Protein AF-A0A6B3HXH5-F1 (afdb_monomer)

Structure (mmCIF, N/CA/C/O backbone):
data_AF-A0A6B3HXH5-F1
#
_entry.id   AF-A0A6B3HXH5-F1
#
loop_
_atom_site.group_PDB
_atom_site.id
_atom_site.type_symbol
_atom_site.label_atom_id
_atom_site.label_alt_id
_atom_site.label_comp_id
_atom_site.label_asym_id
_atom_site.label_entity_id
_atom_site.label_seq_id
_atom_site.pdbx_PDB_ins_code
_atom_site.Cartn_x
_atom_site.Cartn_y
_atom_site.Cartn_z
_atom_site.occupancy
_atom_site.B_iso_or_equiv
_atom_site.auth_seq_id
_atom_site.auth_comp_id
_atom_site.auth_asym_id
_atom_site.auth_atom_id
_atom_site.pdbx_PDB_model_num
ATOM 1 N N . TYR A 1 1 ? -4.837 2.380 -14.387 1.00 98.56 1 TYR A N 1
ATOM 2 C CA . TYR A 1 1 ? -5.368 3.714 -14.073 1.00 98.56 1 TYR A CA 1
ATOM 3 C C . TYR A 1 1 ? -4.217 4.563 -13.588 1.00 98.56 1 TYR A C 1
ATOM 5 O O . TYR A 1 1 ? -3.707 4.296 -12.511 1.00 98.56 1 TYR A O 1
ATOM 13 N N . HIS A 1 2 ? -3.772 5.513 -14.406 1.00 98.75 2 HIS A N 1
ATOM 14 C CA . HIS A 1 2 ? -2.792 6.504 -13.969 1.00 98.75 2 HIS A CA 1
ATOM 15 C C . HIS A 1 2 ? -3.475 7.546 -13.086 1.00 98.75 2 HIS A C 1
ATOM 17 O O . HIS A 1 2 ? -4.603 7.948 -13.390 1.00 98.75 2 HIS A O 1
ATOM 23 N N . ILE A 1 3 ? -2.817 7.943 -11.999 1.00 98.81 3 ILE A N 1
ATOM 24 C CA . ILE A 1 3 ? -3.289 8.997 -11.100 1.00 98.81 3 ILE A CA 1
ATOM 25 C C . ILE A 1 3 ? -2.160 9.986 -10.820 1.00 98.81 3 ILE A C 1
ATOM 27 O O . ILE A 1 3 ? -1.028 9.589 -10.570 1.00 98.81 3 ILE A O 1
ATOM 31 N N . ASP A 1 4 ? -2.473 11.275 -10.810 1.00 98.19 4 ASP A N 1
ATOM 32 C CA . ASP A 1 4 ? -1.539 12.361 -10.489 1.00 98.19 4 ASP A CA 1
ATOM 33 C C . ASP A 1 4 ? -1.727 12.907 -9.064 1.00 98.19 4 ASP A C 1
ATOM 35 O O . ASP A 1 4 ? -1.012 13.810 -8.628 1.00 98.19 4 ASP A O 1
ATOM 39 N N . ARG A 1 5 ? -2.690 12.343 -8.332 1.00 98.56 5 ARG A N 1
ATOM 40 C CA . ARG A 1 5 ? -3.037 12.674 -6.952 1.00 98.56 5 ARG A CA 1
ATOM 41 C C . ARG A 1 5 ? -3.473 11.425 -6.200 1.00 98.56 5 ARG A C 1
ATOM 43 O O . ARG A 1 5 ? -4.099 10.540 -6.778 1.00 98.56 5 ARG A O 1
ATOM 50 N N . THR A 1 6 ? -3.188 11.402 -4.904 1.00 98.88 6 THR A N 1
ATOM 51 C CA . THR A 1 6 ? -3.586 10.329 -3.990 1.00 98.88 6 THR A CA 1
ATOM 52 C C . THR A 1 6 ? -5.097 10.098 -4.003 1.00 98.88 6 THR A C 1
ATOM 54 O O . THR A 1 6 ? -5.882 11.052 -4.009 1.00 98.88 6 THR A O 1
ATOM 57 N N . ILE A 1 7 ? -5.506 8.827 -3.971 1.00 98.88 7 ILE A N 1
ATOM 58 C CA . ILE A 1 7 ? -6.882 8.433 -3.661 1.00 98.88 7 ILE A CA 1
ATOM 59 C C . ILE A 1 7 ? -7.036 8.390 -2.138 1.00 98.88 7 ILE A C 1
ATOM 61 O O . ILE A 1 7 ? -6.449 7.533 -1.479 1.00 98.88 7 ILE A O 1
ATOM 65 N N . ASP A 1 8 ? -7.836 9.298 -1.584 1.00 98.88 8 ASP A N 1
ATOM 66 C CA . ASP A 1 8 ? -8.114 9.350 -0.148 1.00 98.88 8 ASP A CA 1
ATOM 67 C C . ASP A 1 8 ? -9.409 8.595 0.189 1.00 98.88 8 ASP A C 1
ATOM 69 O O . ASP A 1 8 ? -10.501 8.958 -0.260 1.00 98.88 8 ASP A O 1
ATOM 73 N N . VAL A 1 9 ? -9.298 7.557 1.017 1.00 98.88 9 VAL A N 1
ATOM 74 C CA . VAL A 1 9 ? -10.427 6.803 1.572 1.00 98.88 9 VAL A CA 1
ATOM 75 C C . VAL A 1 9 ? -10.627 7.239 3.020 1.00 98.88 9 VAL A C 1
ATOM 77 O O . VAL A 1 9 ? -9.999 6.728 3.941 1.00 98.88 9 VAL A O 1
ATOM 80 N N . ASN A 1 10 ? -11.496 8.228 3.219 1.00 98.69 10 ASN A N 1
ATOM 81 C CA . ASN A 1 10 ? -11.663 8.922 4.502 1.00 98.69 10 ASN A CA 1
ATOM 82 C C . ASN A 1 10 ? -13.041 8.732 5.154 1.00 98.69 10 ASN A C 1
ATOM 84 O O . ASN A 1 10 ? -13.376 9.422 6.115 1.00 98.69 10 ASN A O 1
ATOM 88 N N . ARG A 1 11 ? -13.862 7.823 4.621 1.00 98.81 11 ARG A N 1
ATOM 89 C CA . ARG A 1 11 ? -15.193 7.520 5.149 1.00 98.81 11 ARG A CA 1
ATOM 90 C C . ARG A 1 11 ? -15.228 6.084 5.653 1.00 98.81 11 ARG A C 1
ATOM 92 O O . ARG A 1 11 ? -14.958 5.167 4.872 1.00 98.81 11 ARG A O 1
ATOM 99 N N . ALA A 1 12 ? -15.629 5.908 6.911 1.00 98.81 12 ALA A N 1
ATOM 100 C CA . ALA A 1 12 ? -15.832 4.596 7.516 1.00 98.81 12 ALA A CA 1
ATOM 101 C C . ALA A 1 12 ? -16.716 3.697 6.633 1.00 98.81 12 ALA A C 1
ATOM 103 O O . ALA A 1 12 ? -17.635 4.173 5.953 1.00 98.81 12 ALA A O 1
ATOM 104 N N . ASN A 1 13 ? -16.441 2.395 6.652 1.00 98.81 13 ASN A N 1
ATOM 105 C CA . ASN A 1 13 ? -17.140 1.364 5.879 1.00 98.81 13 ASN A CA 1
ATOM 106 C C . ASN A 1 13 ? -17.084 1.529 4.349 1.00 98.81 13 ASN A C 1
ATOM 108 O O . ASN A 1 13 ? -17.879 0.918 3.630 1.00 98.81 13 ASN A O 1
ATOM 112 N N . THR A 1 14 ? -16.172 2.348 3.817 1.00 98.94 14 THR A N 1
ATOM 113 C CA . THR A 1 14 ? -15.980 2.429 2.363 1.00 98.94 14 THR A CA 1
ATOM 114 C C . THR A 1 14 ? -15.421 1.117 1.827 1.00 98.94 14 THR A C 1
ATOM 116 O O . THR A 1 14 ? -14.457 0.579 2.363 1.00 98.94 14 THR A O 1
ATOM 119 N N . VAL A 1 15 ? -16.010 0.626 0.736 1.00 98.94 15 VAL A N 1
ATOM 120 C CA . VAL A 1 15 ? -15.503 -0.526 -0.013 1.00 98.94 15 VAL A CA 1
ATOM 121 C C . VAL A 1 15 ? -14.854 -0.026 -1.296 1.00 98.94 15 VAL A C 1
ATOM 123 O O . VAL A 1 15 ? -15.507 0.639 -2.102 1.00 98.94 15 VAL A O 1
ATOM 126 N N . VAL A 1 16 ? -13.582 -0.364 -1.488 1.00 98.88 16 VAL A N 1
ATOM 127 C CA . VAL A 1 16 ? -12.849 -0.174 -2.741 1.00 98.88 16 VAL A CA 1
ATOM 128 C C . VAL A 1 16 ? -12.581 -1.553 -3.328 1.00 98.88 16 VAL A C 1
ATOM 130 O O . VAL A 1 16 ? -11.710 -2.275 -2.854 1.00 98.88 16 VAL A O 1
ATOM 133 N N . LEU A 1 17 ? -13.359 -1.917 -4.347 1.00 98.88 17 LEU A N 1
ATOM 134 C CA . LEU A 1 17 ? -13.301 -3.227 -4.992 1.00 98.88 17 LEU A CA 1
ATOM 135 C C . LEU A 1 17 ? -12.775 -3.099 -6.425 1.00 98.88 17 LEU A C 1
ATOM 137 O O . LEU A 1 17 ? -13.404 -2.457 -7.269 1.00 98.88 17 LEU A O 1
ATOM 141 N N . GLY A 1 18 ? -11.641 -3.735 -6.699 1.00 98.69 18 GLY A N 1
ATOM 142 C CA . GLY A 1 18 ? -11.110 -3.946 -8.038 1.00 98.69 18 GLY A CA 1
ATOM 143 C C . GLY A 1 18 ? -11.706 -5.192 -8.693 1.00 98.69 18 GLY A C 1
ATOM 144 O O . GLY A 1 18 ? -12.005 -6.182 -8.032 1.00 98.69 18 GLY A O 1
ATOM 145 N N . LEU A 1 19 ? -11.883 -5.146 -10.016 1.00 98.56 19 LEU A N 1
ATOM 146 C CA . LEU A 1 19 ? -12.351 -6.277 -10.819 1.00 98.56 19 LEU A CA 1
ATOM 147 C C . LEU A 1 19 ? -11.335 -6.567 -11.925 1.00 98.56 19 LEU A C 1
ATOM 149 O O . LEU A 1 19 ? -10.898 -5.648 -12.613 1.00 98.56 19 LEU A O 1
ATOM 153 N N . GLY A 1 20 ? -10.981 -7.843 -12.106 1.00 98.00 20 GLY A N 1
ATOM 154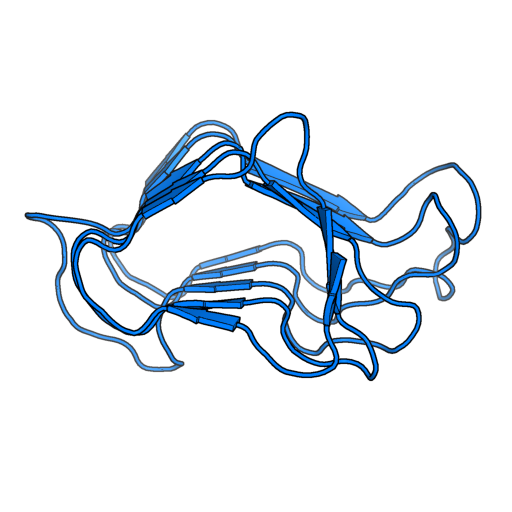 C CA . GLY A 1 20 ? -10.099 -8.284 -13.191 1.00 98.00 20 GLY A CA 1
ATOM 155 C C . GLY A 1 20 ? -8.669 -7.738 -13.106 1.00 98.00 20 GLY A C 1
ATOM 1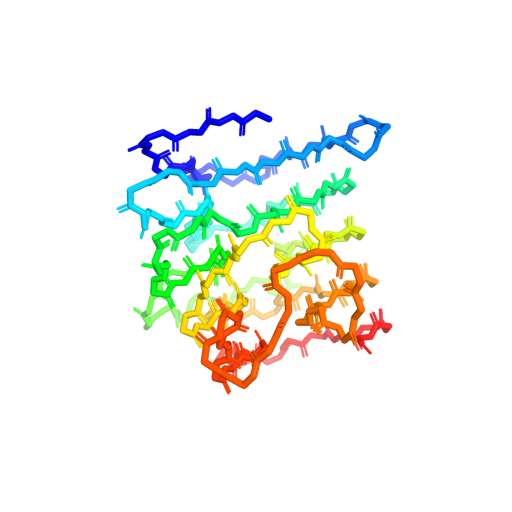56 O O . GLY A 1 20 ? -8.144 -7.299 -14.124 1.00 98.00 20 GLY A O 1
ATOM 157 N N . LEU A 1 21 ? -8.061 -7.748 -11.909 1.00 95.00 21 LEU A N 1
ATOM 158 C CA . LEU A 1 21 ? -6.767 -7.104 -11.623 1.00 95.00 21 LEU A CA 1
ATOM 159 C C . LEU A 1 21 ? -6.760 -5.626 -12.036 1.00 95.00 21 LEU A C 1
ATOM 161 O O . LEU A 1 21 ? -5.930 -5.177 -12.826 1.00 95.00 21 LEU A O 1
ATOM 165 N N . ALA A 1 22 ? -7.710 -4.859 -11.496 1.00 98.69 22 ALA A N 1
ATOM 166 C CA . ALA A 1 22 ? -7.710 -3.412 -11.655 1.00 98.69 22 ALA A CA 1
ATOM 167 C C . ALA A 1 22 ? -6.383 -2.837 -11.128 1.00 98.69 22 ALA A C 1
ATOM 169 O O . ALA A 1 22 ? -6.031 -3.059 -9.972 1.00 98.69 22 ALA A O 1
ATOM 170 N N . THR A 1 23 ? -5.658 -2.099 -11.973 1.00 98.88 23 THR A N 1
ATOM 171 C CA . THR A 1 23 ? -4.300 -1.627 -11.653 1.00 98.88 23 THR A CA 1
ATOM 172 C C . THR A 1 23 ? -4.251 -0.115 -11.512 1.00 98.88 23 THR A C 1
ATOM 174 O O . THR A 1 23 ? -4.623 0.599 -12.445 1.00 98.88 23 THR A O 1
ATOM 177 N N . ILE A 1 24 ? -3.748 0.386 -10.389 1.00 98.94 24 ILE A N 1
ATOM 178 C CA . ILE A 1 24 ? -3.503 1.806 -10.114 1.00 98.94 24 ILE A CA 1
ATOM 179 C C . ILE A 1 24 ? -2.004 2.081 -10.269 1.00 98.94 24 ILE A C 1
ATOM 181 O O . ILE A 1 24 ? -1.190 1.345 -9.722 1.00 98.94 24 ILE A O 1
ATOM 185 N N . ILE A 1 25 ? -1.647 3.134 -11.004 1.00 98.94 25 ILE A N 1
ATOM 186 C CA . ILE A 1 25 ? -0.264 3.559 -11.247 1.00 98.94 25 ILE A CA 1
ATOM 187 C C . ILE A 1 25 ? -0.132 5.012 -10.776 1.00 98.94 25 ILE A C 1
ATOM 189 O O . ILE A 1 25 ? -0.742 5.889 -11.394 1.00 98.94 25 ILE A O 1
ATOM 193 N N . PRO A 1 26 ? 0.594 5.293 -9.680 1.00 98.81 26 PRO A N 1
ATOM 194 C CA . PRO A 1 26 ? 0.827 6.660 -9.245 1.00 98.81 26 PRO A CA 1
ATOM 195 C C . PRO A 1 26 ? 1.891 7.338 -10.113 1.00 98.81 26 PRO A C 1
ATOM 197 O O . PRO A 1 26 ? 3.034 6.882 -10.210 1.00 98.81 26 PRO A O 1
ATOM 200 N N . ASP A 1 27 ? 1.522 8.467 -10.703 1.00 98.75 27 ASP A N 1
ATOM 201 C CA . ASP A 1 27 ? 2.428 9.357 -11.413 1.00 98.75 27 ASP A CA 1
ATOM 202 C C . ASP A 1 27 ? 3.109 10.324 -10.440 1.00 98.75 27 ASP A C 1
ATOM 204 O O . ASP A 1 27 ? 2.654 10.558 -9.321 1.00 98.75 27 ASP A O 1
ATOM 208 N N . ASN A 1 28 ? 4.222 10.922 -10.868 1.00 98.44 28 ASN A N 1
ATOM 209 C CA . ASN A 1 28 ? 4.909 11.994 -10.135 1.00 98.44 28 ASN A CA 1
ATOM 210 C C . ASN A 1 28 ? 5.346 11.634 -8.696 1.00 98.44 28 ASN A C 1
ATOM 212 O O . ASN A 1 28 ? 5.641 12.528 -7.906 1.00 98.44 28 ASN A O 1
ATOM 216 N N . GLY A 1 29 ? 5.418 10.341 -8.356 1.00 98.56 29 GLY A N 1
ATOM 217 C CA . GLY A 1 29 ? 5.835 9.863 -7.035 1.00 98.56 29 GLY A CA 1
ATOM 218 C C . GLY A 1 29 ? 4.794 10.071 -5.929 1.00 98.56 29 GLY A C 1
ATOM 219 O O . GLY A 1 29 ? 5.158 10.096 -4.750 1.00 98.56 29 GLY A O 1
ATOM 220 N N . VAL A 1 30 ? 3.516 10.259 -6.278 1.00 98.81 30 VAL A N 1
ATOM 221 C CA . VAL A 1 30 ? 2.445 10.351 -5.277 1.00 98.81 30 VAL A CA 1
ATOM 222 C C . VAL A 1 30 ? 2.190 8.997 -4.615 1.00 98.81 30 VAL A C 1
ATOM 224 O O . VAL A 1 30 ? 2.440 7.941 -5.187 1.00 98.81 30 VAL A O 1
ATOM 227 N N . THR A 1 31 ? 1.637 9.008 -3.406 1.00 98.94 31 THR A N 1
ATOM 228 C CA . THR A 1 31 ? 1.064 7.786 -2.833 1.00 98.94 31 THR A CA 1
ATOM 229 C C . THR A 1 31 ? -0.171 7.387 -3.627 1.00 98.94 31 THR A C 1
ATOM 231 O O . THR A 1 31 ? -1.006 8.238 -3.923 1.00 98.94 31 THR A O 1
ATOM 234 N N . ALA A 1 32 ? -0.308 6.106 -3.974 1.00 98.88 32 ALA A N 1
ATOM 235 C CA . ALA A 1 32 ? -1.445 5.658 -4.770 1.00 98.88 32 ALA A CA 1
ATOM 236 C C . ALA A 1 32 ? -2.757 5.806 -3.985 1.00 98.88 32 ALA A C 1
ATOM 238 O O . ALA A 1 32 ? -3.746 6.337 -4.494 1.00 98.88 32 ALA A O 1
ATOM 239 N N . MET A 1 33 ? -2.756 5.368 -2.725 1.00 98.94 33 MET A N 1
ATOM 240 C CA . MET A 1 33 ? -3.938 5.410 -1.871 1.00 98.94 33 MET A CA 1
ATOM 241 C C . MET A 1 33 ? -3.578 5.602 -0.399 1.00 98.94 33 MET A C 1
ATOM 243 O O . MET A 1 33 ? -2.616 5.012 0.097 1.00 98.94 33 MET A O 1
ATOM 247 N N . LYS A 1 34 ? -4.384 6.409 0.293 1.00 98.94 34 LYS A N 1
ATOM 248 C CA . LYS A 1 34 ? -4.346 6.571 1.747 1.00 98.94 34 LYS A CA 1
ATOM 249 C C . LYS A 1 34 ? -5.707 6.248 2.343 1.00 98.94 34 LYS A C 1
ATOM 251 O O . LYS A 1 34 ? -6.727 6.736 1.856 1.00 98.94 34 LYS A O 1
ATOM 256 N N . VAL A 1 35 ? -5.718 5.461 3.411 1.00 98.94 35 VAL A N 1
ATOM 257 C CA . VAL A 1 35 ? -6.900 5.233 4.248 1.00 98.94 35 VAL A CA 1
ATOM 258 C C . VAL A 1 35 ? -6.755 6.072 5.513 1.00 98.94 35 VAL A C 1
ATOM 260 O O . VAL A 1 35 ? -5.689 6.086 6.125 1.00 98.94 35 VAL A O 1
ATOM 263 N N . ALA A 1 36 ? -7.801 6.811 5.883 1.00 98.88 36 ALA A N 1
ATOM 264 C CA . ALA A 1 36 ? -7.831 7.541 7.151 1.00 98.88 36 ALA A CA 1
ATOM 265 C C . ALA A 1 36 ? -7.974 6.580 8.347 1.00 98.88 36 ALA A C 1
ATOM 267 O O . ALA A 1 36 ? -8.300 5.414 8.162 1.00 98.88 36 ALA A O 1
ATOM 268 N N . ASP A 1 37 ? -7.786 7.090 9.565 1.00 98.75 37 ASP A N 1
ATOM 269 C CA . ASP A 1 37 ? -7.992 6.332 10.810 1.00 98.75 37 ASP A CA 1
ATOM 270 C C . ASP A 1 37 ? -9.499 6.161 11.093 1.00 98.75 37 ASP A C 1
ATOM 272 O O . ASP A 1 37 ? -10.103 6.907 11.865 1.00 98.75 37 ASP A O 1
ATOM 276 N N . VAL A 1 38 ? -10.161 5.289 10.325 1.00 98.88 38 VAL A N 1
ATOM 277 C CA . VAL A 1 38 ? -11.617 5.081 10.344 1.00 98.88 38 VAL A CA 1
ATOM 278 C C . VAL A 1 38 ? -11.972 3.600 10.251 1.00 98.88 38 VAL A C 1
ATOM 280 O O . VAL A 1 38 ? -11.324 2.829 9.546 1.00 98.88 38 VAL A O 1
ATOM 283 N N . ASP A 1 39 ? -13.083 3.230 10.883 1.00 98.81 39 ASP A N 1
ATOM 284 C CA . ASP A 1 39 ? -13.546 1.844 10.929 1.00 98.81 39 ASP A CA 1
ATOM 285 C C . ASP A 1 39 ? -13.895 1.256 9.553 1.00 98.81 39 ASP A C 1
ATOM 287 O O . ASP A 1 39 ? -14.519 1.896 8.693 1.00 98.81 39 ASP A O 1
ATOM 291 N N . GLY A 1 40 ? -13.634 -0.040 9.408 1.00 98.88 40 GLY A N 1
ATOM 292 C CA . GLY A 1 40 ? -14.357 -0.927 8.503 1.00 98.88 40 GLY A CA 1
ATOM 293 C C . GLY A 1 40 ? -14.119 -0.710 7.015 1.00 98.88 40 GLY A C 1
ATOM 294 O O . GLY A 1 40 ? -14.916 -1.215 6.209 1.00 98.88 40 GLY A O 1
ATOM 295 N N . VAL A 1 41 ? -13.086 0.041 6.622 1.00 98.94 41 VAL A N 1
ATOM 296 C CA . VAL A 1 41 ? -12.712 0.183 5.208 1.00 98.94 41 VAL A CA 1
ATOM 297 C C . VAL A 1 41 ? -12.303 -1.180 4.655 1.00 98.94 41 VAL A C 1
ATOM 299 O O . VAL A 1 41 ? -11.659 -1.970 5.331 1.00 98.94 41 VAL A O 1
ATOM 302 N N . LYS A 1 42 ? -12.706 -1.479 3.421 1.00 98.94 42 LYS A N 1
ATOM 303 C CA . LYS A 1 42 ? -12.402 -2.749 2.752 1.00 98.94 42 LYS A CA 1
ATOM 304 C C . LYS A 1 42 ? -11.707 -2.451 1.439 1.00 98.94 42 LYS A C 1
ATOM 306 O O . LYS A 1 42 ? -12.340 -1.940 0.512 1.00 98.94 42 LYS A O 1
ATOM 311 N N . LEU A 1 43 ? -10.414 -2.740 1.377 1.00 98.94 43 LEU A N 1
ATOM 312 C CA . LEU A 1 43 ? -9.616 -2.673 0.159 1.00 98.94 43 LEU A CA 1
ATOM 313 C C . LEU A 1 43 ? -9.526 -4.081 -0.426 1.00 98.94 43 LEU A C 1
ATOM 315 O O . LEU A 1 43 ? -9.024 -4.975 0.250 1.00 98.94 43 LEU A O 1
ATOM 319 N N . ALA A 1 44 ? -10.026 -4.281 -1.647 1.00 98.88 44 ALA A N 1
ATOM 320 C CA . ALA A 1 44 ? -10.144 -5.616 -2.223 1.00 98.88 44 ALA A CA 1
ATOM 321 C C . ALA A 1 44 ? -9.790 -5.693 -3.717 1.00 98.88 44 ALA A C 1
ATOM 323 O O . ALA A 1 44 ? -10.347 -4.946 -4.523 1.00 98.88 44 ALA A O 1
ATOM 324 N N . GLY A 1 45 ? -8.944 -6.652 -4.106 1.00 98.75 45 GLY A N 1
ATOM 325 C CA . GLY A 1 45 ? -8.852 -7.150 -5.487 1.00 98.75 45 GLY A CA 1
ATOM 326 C C . GLY A 1 45 ? -8.206 -6.207 -6.509 1.00 98.75 45 GLY A C 1
ATOM 327 O O . GLY A 1 45 ? -8.629 -6.169 -7.671 1.00 98.75 45 GLY A O 1
ATOM 328 N N . PHE A 1 46 ? -7.204 -5.425 -6.105 1.00 98.88 46 PHE A N 1
ATOM 329 C CA . PHE A 1 46 ? -6.507 -4.500 -7.001 1.00 98.88 46 PHE A CA 1
ATOM 330 C C . PHE A 1 46 ? -4.985 -4.566 -6.867 1.00 98.88 46 PHE A C 1
ATOM 332 O O . PHE A 1 46 ? -4.430 -4.967 -5.848 1.00 98.88 46 PHE A O 1
ATOM 339 N N . LEU A 1 47 ? -4.308 -4.132 -7.925 1.00 98.94 47 LEU A N 1
ATOM 340 C CA . LEU A 1 47 ? -2.861 -3.987 -7.987 1.00 98.94 47 LEU A CA 1
ATOM 341 C C . LEU A 1 47 ? -2.492 -2.504 -7.889 1.00 98.94 47 LEU A C 1
ATOM 343 O O . LEU A 1 47 ? -3.053 -1.674 -8.603 1.00 98.94 47 LEU A O 1
ATOM 347 N N . ILE A 1 48 ? -1.505 -2.174 -7.063 1.00 98.94 48 ILE A N 1
ATOM 348 C CA . ILE A 1 48 ? -0.763 -0.917 -7.173 1.00 98.94 48 ILE A CA 1
ATOM 349 C C . ILE A 1 48 ? 0.563 -1.215 -7.870 1.00 98.94 48 ILE A C 1
ATOM 351 O O . ILE A 1 48 ? 1.388 -1.974 -7.368 1.00 98.94 48 ILE A O 1
ATOM 355 N N . ASP A 1 49 ? 0.770 -0.627 -9.038 1.00 98.94 49 ASP A N 1
ATOM 356 C CA . ASP A 1 49 ? 1.977 -0.804 -9.840 1.00 98.94 49 ASP A CA 1
ATOM 357 C C . ASP A 1 49 ? 2.782 0.495 -9.825 1.00 98.94 49 ASP A C 1
ATOM 359 O O . ASP A 1 49 ? 2.285 1.548 -10.219 1.00 98.94 49 ASP A O 1
ATOM 363 N N . ALA A 1 50 ? 4.000 0.447 -9.290 1.00 98.88 50 ALA A N 1
ATOM 364 C CA . ALA A 1 50 ? 4.792 1.640 -9.028 1.00 98.88 50 ALA A CA 1
ATOM 365 C C . ALA A 1 50 ? 5.180 2.365 -10.324 1.00 98.88 50 ALA A C 1
ATOM 367 O O . ALA A 1 50 ? 5.741 1.762 -11.240 1.00 98.88 50 ALA A O 1
ATOM 368 N N . GLY A 1 51 ? 4.967 3.682 -10.360 1.00 98.75 51 GLY A N 1
ATOM 369 C CA . GLY A 1 51 ? 5.473 4.531 -11.433 1.00 98.75 51 GLY A CA 1
ATOM 370 C C . GLY A 1 51 ? 7.007 4.662 -11.427 1.00 98.75 51 GLY A C 1
ATOM 371 O O . GLY A 1 51 ? 7.674 4.324 -10.441 1.00 98.75 51 GLY A O 1
ATOM 372 N N . PRO A 1 52 ? 7.598 5.198 -12.513 1.00 98.25 52 PRO A N 1
ATOM 373 C CA . PRO A 1 52 ? 9.051 5.344 -12.649 1.00 98.25 52 PRO A CA 1
ATOM 374 C C . PRO A 1 52 ? 9.653 6.391 -11.697 1.00 98.25 52 PRO A C 1
ATOM 376 O O . PRO A 1 52 ? 10.845 6.337 -11.384 1.00 98.25 52 PRO A O 1
ATOM 379 N N . VAL A 1 53 ? 8.843 7.351 -11.236 1.00 98.75 53 VAL A N 1
ATOM 380 C CA . VAL A 1 53 ? 9.223 8.330 -10.210 1.00 98.75 53 VAL A CA 1
ATOM 381 C C . VAL A 1 53 ? 8.977 7.718 -8.835 1.00 98.75 53 VAL A C 1
ATOM 383 O O . VAL A 1 53 ? 7.892 7.210 -8.566 1.00 98.75 53 VAL A O 1
ATOM 386 N N . ASN A 1 54 ? 9.981 7.782 -7.958 1.00 98.88 54 ASN A N 1
ATOM 387 C CA . ASN A 1 54 ? 9.912 7.154 -6.642 1.00 98.88 54 ASN A CA 1
ATOM 388 C C . ASN A 1 54 ? 8.763 7.710 -5.796 1.0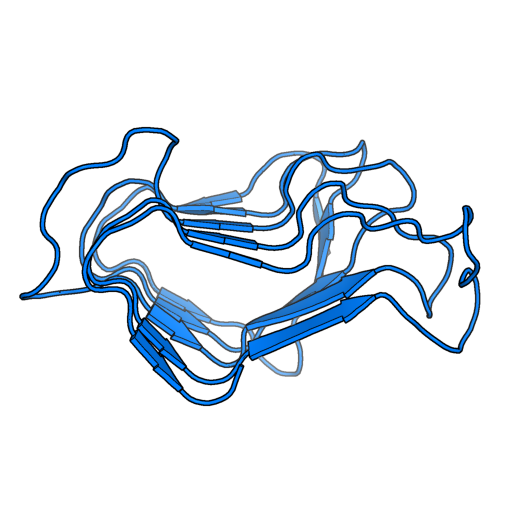0 98.88 54 ASN A C 1
ATOM 390 O O . ASN A 1 54 ? 8.757 8.898 -5.473 1.00 98.88 54 ASN A O 1
ATOM 394 N N . SER A 1 55 ? 7.863 6.827 -5.366 1.00 98.94 55 SER A N 1
ATOM 395 C CA . SER A 1 55 ? 6.858 7.142 -4.347 1.00 98.94 55 SER A CA 1
ATOM 396 C C . SER A 1 55 ? 7.419 6.879 -2.952 1.00 98.94 55 SER A C 1
ATOM 398 O O . SER A 1 55 ? 8.005 5.827 -2.708 1.00 98.94 55 SER A O 1
ATOM 400 N N . THR A 1 56 ? 7.240 7.793 -1.997 1.00 98.75 56 THR A N 1
ATOM 401 C CA . THR A 1 56 ? 7.677 7.531 -0.609 1.00 98.75 56 THR A CA 1
ATOM 402 C C . THR A 1 56 ? 6.929 6.333 -0.011 1.00 98.75 56 THR A C 1
ATOM 404 O O . THR A 1 56 ? 7.523 5.482 0.653 1.00 98.75 56 THR A O 1
ATOM 407 N N . THR A 1 57 ? 5.628 6.241 -0.284 1.00 98.88 57 THR A N 1
ATOM 408 C CA . THR A 1 57 ? 4.755 5.128 0.106 1.00 98.88 57 THR A CA 1
ATOM 409 C C . THR A 1 57 ? 3.741 4.877 -1.002 1.00 98.88 57 THR A C 1
ATOM 411 O O . THR A 1 57 ? 3.270 5.857 -1.577 1.00 98.88 57 THR A O 1
ATOM 414 N N . LEU A 1 58 ? 3.405 3.622 -1.321 1.00 98.94 58 LEU A N 1
ATOM 415 C CA . LEU A 1 58 ? 2.385 3.302 -2.334 1.00 98.94 58 LEU A CA 1
ATOM 416 C C . LEU A 1 58 ? 0.987 3.153 -1.717 1.00 98.94 58 LEU A C 1
ATOM 418 O O . LEU A 1 58 ? 0.040 3.741 -2.239 1.00 98.94 58 LEU A O 1
ATOM 422 N N . LEU A 1 59 ? 0.871 2.442 -0.593 1.00 98.94 59 LEU A N 1
ATOM 423 C CA . LEU A 1 59 ? -0.356 2.310 0.198 1.00 98.94 59 LEU A CA 1
ATOM 424 C C . LEU A 1 59 ? -0.077 2.625 1.671 1.00 98.94 59 LEU A C 1
ATOM 426 O O . LEU A 1 59 ? 0.838 2.058 2.265 1.00 98.94 59 LEU A O 1
ATOM 430 N N . GLU A 1 60 ? -0.870 3.519 2.255 1.00 98.94 60 GLU A N 1
ATOM 431 C CA . GLU A 1 60 ? -0.831 3.855 3.682 1.00 98.94 60 GLU A CA 1
ATOM 432 C C . GLU A 1 60 ? -2.216 3.609 4.297 1.00 98.94 60 GLU A C 1
ATOM 434 O O . GLU A 1 60 ? -3.211 4.174 3.837 1.00 98.94 60 GLU A O 1
ATOM 439 N N . VAL A 1 61 ? -2.283 2.750 5.316 1.00 98.94 61 VAL A N 1
ATOM 440 C CA . VAL A 1 61 ? -3.506 2.440 6.065 1.00 98.94 61 VAL A CA 1
ATOM 441 C C . VAL A 1 61 ? -3.413 3.082 7.442 1.00 98.94 61 VAL A C 1
ATOM 443 O O . VAL A 1 61 ? -2.635 2.627 8.277 1.00 98.94 61 VAL A O 1
ATOM 446 N N . GLY A 1 62 ? -4.172 4.156 7.650 1.00 98.88 62 GLY A N 1
ATOM 447 C CA . GLY A 1 62 ? -4.043 5.037 8.807 1.00 98.88 62 GLY A CA 1
ATOM 448 C C . GLY A 1 62 ? -2.910 6.054 8.629 1.00 98.88 62 GLY A C 1
ATOM 449 O O . GLY A 1 62 ? -1.859 5.709 8.086 1.00 98.88 62 GLY A O 1
ATOM 450 N N . PRO A 1 63 ? -3.065 7.313 9.071 1.00 98.56 63 PRO A N 1
ATOM 451 C CA . PRO A 1 63 ? -1.969 8.277 9.090 1.00 98.56 63 PRO A CA 1
ATOM 452 C C . PRO A 1 63 ? -0.894 7.884 10.117 1.00 98.56 63 PRO A C 1
ATOM 454 O O . PRO A 1 63 ? -1.166 7.182 11.089 1.00 98.56 63 PRO A O 1
ATOM 457 N N . GLN A 1 64 ? 0.331 8.387 9.953 1.00 98.25 64 GLN A N 1
ATOM 458 C CA . GLN A 1 64 ? 1.369 8.246 10.980 1.00 98.25 64 GLN A CA 1
ATOM 459 C C . GLN A 1 64 ? 0.875 8.746 12.352 1.00 98.25 64 GLN A C 1
ATOM 461 O O . GLN A 1 64 ? 0.427 9.886 12.475 1.00 98.25 64 GLN A O 1
ATOM 466 N N . GLY A 1 65 ? 1.025 7.913 13.386 1.00 97.81 65 GLY A N 1
ATOM 467 C CA . GLY A 1 65 ? 0.554 8.220 14.741 1.00 97.81 65 GLY A CA 1
ATOM 468 C C . GLY A 1 65 ? -0.936 7.944 14.968 1.00 97.81 65 GLY A C 1
ATOM 469 O O . GLY A 1 65 ? -1.476 8.415 15.969 1.00 97.81 65 GLY A O 1
ATOM 470 N N . ALA A 1 66 ? -1.588 7.212 14.055 1.00 98.00 66 ALA A N 1
ATOM 471 C CA . ALA A 1 66 ? -2.854 6.534 14.323 1.00 98.00 66 ALA A CA 1
ATOM 472 C C . ALA A 1 66 ? -2.786 5.762 15.652 1.00 98.00 66 ALA A C 1
ATOM 474 O O . ALA A 1 66 ? -1.729 5.252 16.022 1.00 98.00 66 ALA A O 1
ATOM 475 N N . SER A 1 67 ? -3.887 5.788 16.400 1.00 96.62 67 SER A N 1
ATOM 476 C CA . SER A 1 67 ? -3.984 5.170 17.736 1.00 96.62 67 SER A CA 1
ATOM 477 C C . SER A 1 67 ? -5.427 4.846 18.141 1.00 96.62 67 SER A C 1
ATOM 479 O O . SER A 1 67 ? -5.719 4.660 19.324 1.00 96.62 67 SER A O 1
ATOM 481 N N . ALA A 1 68 ? -6.361 4.884 17.185 1.00 98.25 68 ALA A N 1
ATOM 482 C CA . ALA A 1 68 ? -7.724 4.445 17.421 1.00 98.25 68 ALA A CA 1
ATOM 483 C C . ALA A 1 68 ? -7.795 2.910 17.372 1.00 98.25 68 ALA A C 1
ATOM 485 O O . ALA A 1 68 ? -7.301 2.299 16.432 1.00 98.25 68 ALA A O 1
ATOM 486 N N . ASP A 1 69 ? -8.465 2.323 18.366 1.00 98.44 69 ASP A N 1
ATOM 487 C CA . ASP A 1 69 ? -8.826 0.901 18.391 1.00 98.44 69 ASP A CA 1
ATOM 488 C C . ASP A 1 69 ? -9.973 0.640 17.402 1.00 98.44 69 ASP A C 1
ATOM 490 O O . ASP A 1 69 ? -11.022 1.298 17.455 1.00 98.44 69 ASP A O 1
ATOM 494 N N . HIS A 1 70 ? -9.771 -0.328 16.511 1.00 98.75 70 HIS A N 1
ATOM 495 C CA . HIS A 1 70 ? -10.711 -0.732 15.471 1.00 98.75 70 HIS A CA 1
ATOM 496 C C . HIS A 1 70 ? -11.133 -2.206 15.597 1.00 98.75 70 HIS A C 1
ATOM 498 O O . HIS A 1 70 ? -11.783 -2.735 14.689 1.00 98.75 70 HIS A O 1
ATOM 504 N N . SER A 1 71 ? -10.853 -2.866 16.724 1.00 98.62 71 SER A N 1
ATOM 505 C CA . SER A 1 71 ? -11.066 -4.303 16.966 1.00 98.62 71 SER A CA 1
ATOM 506 C C . SER A 1 71 ? -12.484 -4.814 16.666 1.00 98.62 71 SER A C 1
ATOM 508 O O . SER A 1 71 ? -12.676 -5.972 16.286 1.00 98.62 71 SER A O 1
ATOM 510 N N . VAL A 1 72 ? -13.509 -3.962 16.788 1.00 98.69 72 VAL A N 1
ATOM 511 C CA . VAL A 1 72 ? -14.917 -4.320 16.514 1.00 98.69 72 VAL A CA 1
ATOM 512 C C . VAL A 1 72 ? -15.277 -4.234 15.023 1.00 98.69 72 VAL A C 1
ATOM 514 O O . VAL A 1 72 ? -16.213 -4.900 14.572 1.00 98.69 72 VAL A O 1
ATOM 517 N N . ASN A 1 73 ? -14.571 -3.415 14.242 1.00 98.81 73 ASN A N 1
ATOM 518 C CA . ASN A 1 73 ? -14.825 -3.218 12.814 1.00 98.81 73 ASN A CA 1
ATOM 519 C C . ASN A 1 73 ? -13.531 -2.790 12.095 1.00 98.81 73 ASN A C 1
ATOM 521 O O . ASN A 1 73 ? -13.412 -1.631 11.684 1.00 98.81 73 ASN A O 1
ATOM 525 N N . PRO A 1 74 ? -12.564 -3.708 11.939 1.00 98.88 74 PRO A N 1
ATOM 526 C CA . PRO A 1 74 ? -11.244 -3.369 11.432 1.00 98.88 74 PRO A CA 1
ATOM 527 C C . PRO A 1 74 ? -11.265 -3.016 9.945 1.00 98.88 74 PRO A C 1
ATOM 529 O O . PRO A 1 74 ? -12.122 -3.470 9.176 1.00 98.88 74 PRO A O 1
ATOM 532 N N . THR A 1 75 ? -10.279 -2.226 9.522 1.00 98.94 75 THR A N 1
ATOM 533 C CA . THR A 1 75 ? -9.977 -2.066 8.096 1.00 98.94 75 THR A CA 1
ATOM 534 C C . THR A 1 75 ? -9.334 -3.346 7.555 1.00 98.94 75 THR A C 1
ATOM 536 O O . THR A 1 75 ? -8.468 -3.931 8.204 1.00 98.94 75 THR A O 1
ATOM 539 N N . THR A 1 76 ? -9.732 -3.781 6.356 1.00 98.94 76 THR A N 1
ATOM 540 C CA . THR A 1 76 ? -9.169 -4.965 5.692 1.00 98.94 76 THR A CA 1
ATOM 541 C C . THR A 1 76 ? -8.450 -4.621 4.388 1.00 98.94 76 THR A C 1
ATOM 543 O O . THR A 1 76 ? -8.880 -3.758 3.616 1.00 98.94 76 THR A O 1
ATOM 546 N N . VAL A 1 77 ? -7.348 -5.328 4.139 1.00 98.94 77 VAL A N 1
ATOM 547 C CA . VAL A 1 77 ? -6.540 -5.291 2.916 1.00 98.94 77 VAL A CA 1
ATOM 548 C C . VAL A 1 77 ? -6.512 -6.707 2.348 1.00 98.94 77 VAL A C 1
ATOM 550 O O . VAL A 1 77 ? -5.849 -7.572 2.914 1.00 98.94 77 VAL A O 1
ATOM 553 N N . GLN A 1 78 ? -7.263 -6.953 1.271 1.00 98.94 78 GLN A N 1
ATOM 554 C CA . GLN A 1 78 ? -7.536 -8.305 0.770 1.00 98.94 78 GLN A CA 1
ATOM 555 C C . GLN A 1 78 ? -7.293 -8.437 -0.729 1.00 98.94 78 GLN A C 1
ATOM 557 O O . GLN A 1 78 ? -7.813 -7.648 -1.511 1.00 98.94 78 GLN A O 1
ATOM 562 N N . ASP A 1 79 ? -6.506 -9.416 -1.166 1.00 98.81 79 ASP A N 1
ATOM 563 C CA . ASP A 1 79 ? -6.092 -9.536 -2.573 1.00 98.81 79 ASP A CA 1
ATOM 564 C C . ASP A 1 79 ? -5.567 -8.196 -3.139 1.00 98.81 79 ASP A C 1
ATOM 566 O O . ASP A 1 79 ? -5.845 -7.813 -4.281 1.00 98.81 79 ASP A O 1
ATOM 570 N N . VAL A 1 80 ? -4.870 -7.425 -2.298 1.00 98.88 80 VAL A N 1
ATOM 571 C CA . VAL A 1 80 ? -4.214 -6.179 -2.700 1.00 98.88 80 VAL A CA 1
ATOM 572 C C . VAL A 1 80 ? -2.765 -6.504 -2.989 1.00 98.88 80 VAL A C 1
ATOM 574 O O . VAL A 1 80 ? -2.025 -6.952 -2.115 1.00 98.88 80 VAL A O 1
ATOM 577 N N . PHE A 1 81 ? -2.351 -6.264 -4.222 1.00 98.94 81 PHE A N 1
ATOM 578 C CA . PHE A 1 81 ? -1.010 -6.579 -4.693 1.00 98.94 81 PHE A CA 1
ATOM 579 C C . PHE A 1 81 ? -0.222 -5.295 -4.908 1.00 98.94 81 PHE A C 1
ATOM 581 O O . PHE A 1 81 ? -0.789 -4.262 -5.274 1.00 98.94 81 PHE A O 1
ATOM 588 N N . ILE A 1 82 ? 1.094 -5.356 -4.727 1.00 98.94 82 ILE A N 1
ATOM 589 C CA . ILE A 1 82 ? 1.991 -4.267 -5.104 1.00 98.94 82 ILE A CA 1
ATOM 590 C C . ILE A 1 82 ? 3.105 -4.808 -5.992 1.00 98.94 82 ILE A C 1
ATOM 592 O O . ILE A 1 82 ? 3.769 -5.782 -5.642 1.00 98.94 82 ILE A O 1
ATOM 596 N N . ARG A 1 83 ? 3.336 -4.139 -7.123 1.00 98.94 83 ARG A N 1
ATOM 597 C CA . ARG A 1 83 ? 4.444 -4.422 -8.039 1.00 98.94 83 ARG A CA 1
ATOM 598 C C . ARG A 1 83 ? 5.379 -3.223 -8.142 1.00 98.94 83 ARG A C 1
ATOM 600 O O . ARG A 1 83 ? 4.931 -2.089 -8.294 1.00 98.94 83 ARG A O 1
ATOM 607 N N . ILE A 1 84 ? 6.686 -3.483 -8.096 1.00 98.88 84 ILE A N 1
ATOM 608 C CA . ILE A 1 84 ? 7.730 -2.476 -8.310 1.00 98.88 84 ILE A CA 1
ATOM 609 C C . ILE A 1 84 ? 8.676 -2.939 -9.423 1.00 98.88 84 ILE A C 1
ATOM 611 O O . ILE A 1 84 ? 9.607 -3.715 -9.192 1.00 98.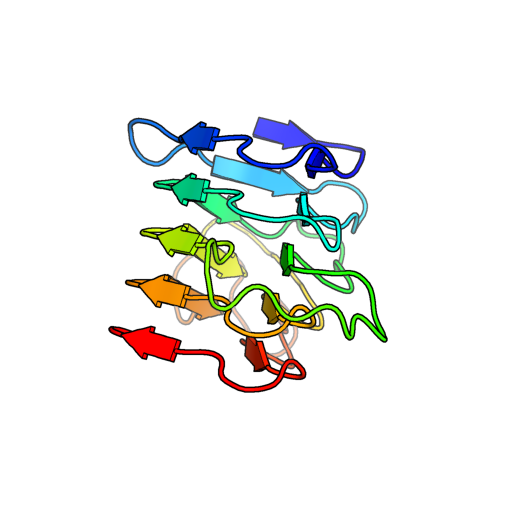88 84 ILE A O 1
ATOM 615 N N . GLY A 1 85 ? 8.437 -2.443 -10.637 1.00 98.56 85 GLY A N 1
ATOM 616 C CA . GLY A 1 85 ? 9.165 -2.819 -11.850 1.00 98.56 85 GLY A CA 1
ATOM 617 C C . GLY A 1 85 ? 8.571 -4.034 -12.579 1.00 98.56 85 GLY A C 1
ATOM 618 O O . GLY A 1 85 ? 7.480 -4.500 -12.261 1.00 98.56 85 GLY A O 1
ATOM 619 N N . GLY A 1 86 ? 9.285 -4.558 -13.577 1.00 98.19 86 GLY A N 1
ATOM 620 C CA . GLY A 1 86 ? 8.898 -5.751 -14.348 1.00 98.19 86 GLY A CA 1
ATOM 621 C C . GLY A 1 86 ? 8.088 -5.450 -15.615 1.00 98.19 86 GLY A C 1
ATOM 622 O O . GLY A 1 86 ? 8.161 -6.211 -16.579 1.00 98.19 86 GLY A O 1
ATOM 623 N N . ALA A 1 87 ? 7.390 -4.312 -15.654 1.00 97.56 87 ALA A N 1
ATOM 624 C CA . ALA A 1 87 ? 6.706 -3.764 -16.833 1.00 97.56 87 ALA A CA 1
ATOM 625 C C . ALA A 1 87 ? 7.293 -2.397 -17.249 1.00 97.56 87 ALA A C 1
ATOM 627 O O . ALA A 1 87 ? 6.575 -1.502 -17.689 1.00 97.56 87 ALA A O 1
ATOM 628 N N . GLY A 1 88 ? 8.601 -2.224 -17.046 1.00 98.00 88 GLY A N 1
ATOM 629 C CA . GLY A 1 88 ? 9.285 -0.931 -17.051 1.00 98.00 88 GLY A CA 1
ATOM 630 C C . GLY A 1 88 ? 9.848 -0.600 -15.663 1.00 98.00 88 GLY A C 1
ATOM 631 O O . GLY A 1 88 ? 9.626 -1.355 -14.714 1.00 98.00 88 GLY A O 1
ATOM 632 N N . PRO A 1 89 ? 10.637 0.482 -15.520 1.00 98.12 89 PRO A N 1
ATOM 633 C CA . PRO A 1 89 ? 11.170 0.881 -14.222 1.00 98.12 89 PRO A CA 1
ATOM 634 C C . PRO A 1 89 ? 10.045 1.387 -13.312 1.00 98.12 89 PRO A C 1
ATOM 636 O O . PRO A 1 89 ? 9.222 2.196 -13.733 1.00 98.12 89 PRO A O 1
ATOM 639 N N . GLY A 1 90 ? 10.058 0.957 -12.053 1.00 98.69 90 GLY A N 1
ATOM 640 C CA . GLY A 1 90 ? 9.157 1.438 -11.007 1.00 98.69 90 GLY A CA 1
ATOM 641 C C . GLY A 1 90 ? 9.908 1.561 -9.688 1.00 98.69 90 GLY A C 1
ATOM 642 O O . GLY A 1 90 ? 10.811 0.763 -9.440 1.00 98.69 90 GLY A O 1
ATOM 643 N N . LYS A 1 91 ? 9.591 2.554 -8.850 1.00 98.88 91 LYS A N 1
ATOM 644 C CA . LYS A 1 91 ? 10.298 2.778 -7.575 1.00 98.88 91 LYS A CA 1
ATOM 645 C C . LYS A 1 91 ? 9.360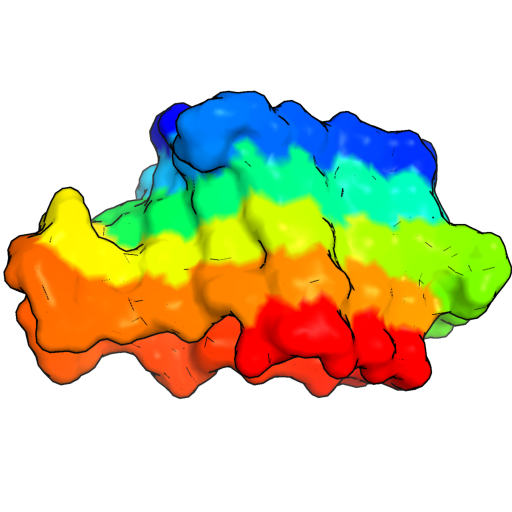 3.185 -6.448 1.00 98.88 91 LYS A C 1
ATOM 647 O O . LYS A 1 91 ? 8.466 4.011 -6.636 1.00 98.88 91 LYS A O 1
ATOM 652 N N . ALA A 1 92 ? 9.626 2.663 -5.258 1.00 98.94 92 ALA A N 1
ATOM 653 C CA . ALA A 1 92 ? 8.996 3.129 -4.033 1.00 98.94 92 ALA A CA 1
ATOM 654 C C . ALA A 1 92 ? 9.930 2.952 -2.838 1.00 98.94 92 ALA A C 1
ATOM 656 O O . ALA A 1 92 ? 10.616 1.942 -2.742 1.00 98.94 92 ALA A O 1
ATOM 657 N N . THR A 1 93 ? 9.932 3.887 -1.889 1.00 98.94 93 THR A N 1
ATOM 658 C CA . THR A 1 93 ? 10.737 3.735 -0.669 1.00 98.94 93 THR A CA 1
ATOM 659 C C . THR A 1 93 ? 10.141 2.660 0.241 1.00 98.94 93 THR A C 1
ATOM 661 O O . THR A 1 93 ? 10.849 1.743 0.647 1.00 98.94 93 THR A O 1
ATOM 664 N N . THR A 1 94 ? 8.844 2.755 0.552 1.00 98.94 94 THR A N 1
ATOM 665 C CA . THR A 1 94 ? 8.074 1.716 1.258 1.00 98.94 94 THR A CA 1
ATOM 666 C C . THR A 1 94 ? 6.843 1.361 0.434 1.00 98.94 94 THR A C 1
ATOM 668 O O . THR A 1 94 ? 6.200 2.252 -0.111 1.00 98.94 94 THR A O 1
ATOM 671 N N . SER A 1 95 ? 6.491 0.087 0.312 1.00 98.94 95 SER A N 1
ATOM 672 C CA . SER A 1 95 ? 5.335 -0.293 -0.510 1.00 98.94 95 SER A CA 1
ATOM 673 C C . SER A 1 95 ? 4.030 -0.132 0.273 1.00 98.94 95 SER A C 1
ATOM 675 O O . SER A 1 95 ? 3.178 0.666 -0.112 1.00 98.94 95 SER A O 1
ATOM 677 N N . LEU A 1 96 ? 3.916 -0.812 1.413 1.00 98.94 96 LEU A N 1
ATOM 678 C CA . LEU A 1 96 ? 2.753 -0.765 2.298 1.00 98.94 96 LEU A CA 1
ATOM 679 C C . LEU A 1 96 ? 3.167 -0.293 3.696 1.00 98.94 96 LEU A C 1
ATOM 681 O O . LEU A 1 96 ? 4.088 -0.850 4.296 1.00 98.94 96 LEU A O 1
ATOM 685 N N . VAL A 1 97 ? 2.468 0.710 4.219 1.00 98.94 97 VAL A N 1
ATOM 686 C CA . VAL A 1 97 ? 2.545 1.135 5.620 1.00 98.94 97 VAL A CA 1
ATOM 687 C C . VAL A 1 97 ? 1.187 0.906 6.274 1.00 98.94 97 VAL A C 1
ATOM 689 O O . VAL A 1 97 ? 0.173 1.372 5.758 1.00 98.94 97 VAL A O 1
ATOM 692 N N . VAL A 1 98 ? 1.173 0.210 7.407 1.00 98.94 98 VAL A N 1
ATOM 693 C CA . VAL A 1 98 ? -0.023 -0.022 8.223 1.00 98.94 98 VAL A CA 1
ATOM 694 C C . VAL A 1 98 ? 0.190 0.640 9.573 1.00 98.94 98 VAL A C 1
ATOM 696 O O . VAL A 1 98 ? 1.000 0.173 10.371 1.00 98.94 98 VAL A O 1
ATOM 699 N N . ASN A 1 99 ? -0.481 1.767 9.781 1.00 98.94 99 ASN A N 1
ATOM 700 C CA . ASN A 1 99 ? -0.432 2.546 11.011 1.00 98.94 99 ASN A CA 1
ATOM 701 C C . ASN A 1 99 ? -1.657 2.322 11.899 1.00 98.94 99 ASN A C 1
ATOM 703 O O . ASN A 1 99 ? -1.486 2.377 13.105 1.00 98.94 99 ASN A O 1
ATOM 707 N N . SER A 1 100 ? -2.851 2.118 11.332 1.00 98.88 100 SER A N 1
ATOM 708 C CA . SER A 1 100 ? -4.052 1.849 12.137 1.00 98.88 100 SER A CA 1
ATOM 709 C C . SER A 1 100 ? -3.959 0.497 12.841 1.00 98.88 100 SER A C 1
ATOM 711 O O . SER A 1 100 ? -3.458 -0.472 12.256 1.00 98.88 100 SER A O 1
ATOM 713 N N . ASP A 1 101 ? -4.488 0.450 14.058 1.00 98.81 101 ASP A N 1
ATOM 714 C CA . ASP A 1 101 ? -4.574 -0.761 14.869 1.00 98.81 101 ASP A CA 1
ATOM 715 C C . ASP A 1 101 ? -5.624 -1.729 14.287 1.00 98.81 101 ASP A C 1
ATOM 717 O O . ASP A 1 101 ? -6.474 -1.350 13.468 1.00 98.81 101 ASP A O 1
ATOM 721 N N . ASP A 1 102 ? -5.521 -3.009 14.652 1.00 98.94 102 ASP A N 1
ATOM 722 C CA . ASP A 1 102 ? -6.453 -4.100 14.308 1.00 98.94 102 ASP A CA 1
ATOM 723 C C . ASP A 1 102 ? -6.624 -4.410 12.811 1.00 98.94 102 ASP A C 1
ATOM 725 O O . ASP A 1 102 ? -7.465 -5.230 12.427 1.00 98.94 102 ASP A O 1
ATOM 729 N N . VAL A 1 103 ? -5.847 -3.774 11.930 1.00 98.94 103 VAL A N 1
ATOM 730 C CA . VAL A 1 103 ? -5.941 -4.001 10.482 1.00 98.94 103 VAL A CA 1
ATOM 731 C C . VAL A 1 103 ? -5.745 -5.483 10.162 1.00 98.94 103 VAL A C 1
ATOM 733 O O . VAL A 1 103 ? -4.825 -6.137 10.652 1.00 98.94 103 VAL A O 1
ATOM 736 N N . ILE A 1 104 ? -6.587 -6.004 9.268 1.00 98.94 104 ILE A N 1
ATOM 737 C CA . ILE A 1 104 ? -6.453 -7.364 8.743 1.00 98.94 104 ILE A CA 1
ATOM 738 C C . ILE A 1 104 ? -5.869 -7.294 7.335 1.00 98.94 104 ILE A C 1
ATOM 740 O O . ILE A 1 104 ? -6.497 -6.773 6.412 1.00 98.94 104 ILE A O 1
ATOM 744 N N . ILE A 1 105 ? -4.680 -7.858 7.157 1.00 98.94 105 ILE A N 1
ATOM 745 C CA . ILE A 1 105 ? -4.061 -8.109 5.857 1.00 98.94 105 ILE A CA 1
ATOM 746 C C . ILE A 1 105 ? -4.305 -9.579 5.517 1.00 98.94 105 ILE A C 1
ATOM 748 O O . ILE A 1 105 ? -3.665 -10.464 6.078 1.00 98.94 105 ILE A O 1
ATOM 752 N N . ASP A 1 106 ? -5.225 -9.856 4.605 1.00 98.88 106 ASP A N 1
ATOM 753 C CA . ASP A 1 106 ? -5.591 -11.223 4.233 1.00 98.88 106 ASP A CA 1
ATOM 754 C C . ASP A 1 106 ? -5.346 -11.436 2.742 1.00 98.88 106 ASP A C 1
ATOM 756 O O . ASP A 1 106 ? -6.097 -10.958 1.899 1.00 98.88 106 ASP A O 1
ATOM 760 N N . HIS A 1 107 ? -4.258 -12.139 2.438 1.00 98.81 107 HIS A N 1
ATOM 761 C CA . HIS A 1 107 ? -3.677 -12.313 1.114 1.00 98.81 107 HIS A CA 1
ATOM 762 C C . HIS A 1 107 ? -3.196 -11.001 0.473 1.00 98.81 107 HIS A C 1
ATOM 764 O O . HIS A 1 107 ? -3.938 -10.239 -0.147 1.00 98.81 107 HIS A O 1
ATOM 770 N N . THR A 1 108 ? -1.889 -10.767 0.560 1.00 98.75 108 THR A N 1
ATOM 771 C CA . THR A 1 108 ? -1.202 -9.734 -0.219 1.00 98.75 108 THR A CA 1
ATOM 772 C C . THR A 1 108 ? 0.008 -10.332 -0.9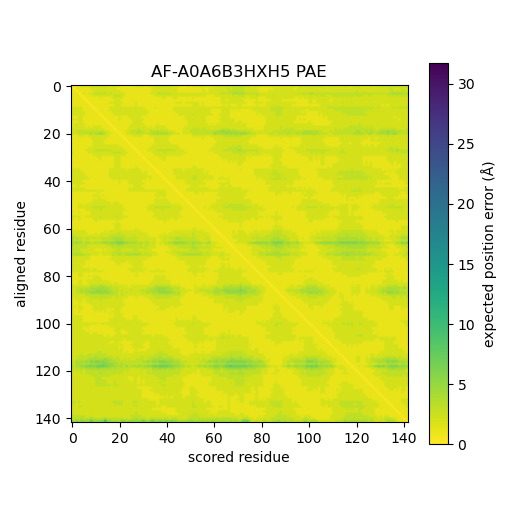23 1.00 98.75 108 THR A C 1
ATOM 774 O O . THR A 1 108 ? 0.492 -11.404 -0.573 1.00 98.75 108 THR A O 1
ATOM 777 N N . TRP A 1 109 ? 0.505 -9.633 -1.937 1.00 98.88 109 TRP A N 1
ATOM 778 C CA . TRP A 1 109 ? 1.797 -9.935 -2.532 1.00 98.88 109 TRP A CA 1
ATOM 779 C C . TRP A 1 109 ? 2.505 -8.625 -2.843 1.00 98.88 109 TRP A C 1
ATOM 781 O O . TRP A 1 109 ? 2.080 -7.860 -3.712 1.00 98.88 109 TRP A O 1
ATOM 791 N N . ILE A 1 110 ? 3.566 -8.347 -2.086 1.00 98.81 110 ILE A N 1
ATOM 792 C CA . ILE A 1 110 ? 4.337 -7.105 -2.164 1.00 98.81 110 ILE A CA 1
ATOM 793 C C . ILE A 1 110 ? 5.665 -7.412 -2.845 1.00 98.81 110 ILE A C 1
ATOM 795 O O . ILE A 1 110 ? 6.629 -7.851 -2.217 1.00 98.81 110 ILE A O 1
ATOM 799 N N . TRP A 1 111 ? 5.701 -7.222 -4.160 1.00 98.88 111 TRP A N 1
ATOM 800 C CA . TRP A 1 111 ? 6.739 -7.778 -5.014 1.00 98.88 111 TRP A CA 1
ATOM 801 C C . TRP A 1 111 ? 7.565 -6.694 -5.707 1.00 98.88 111 TRP A C 1
ATOM 803 O O . TRP A 1 111 ? 7.127 -6.018 -6.644 1.00 98.88 111 TRP A O 1
ATOM 813 N N . ARG A 1 112 ? 8.823 -6.569 -5.279 1.00 98.88 112 ARG A N 1
ATOM 814 C CA . ARG A 1 112 ? 9.857 -5.912 -6.080 1.00 98.88 112 ARG A CA 1
ATOM 815 C C . ARG A 1 112 ? 10.293 -6.871 -7.181 1.00 98.88 112 ARG A C 1
ATOM 817 O O . ARG A 1 112 ? 10.794 -7.949 -6.878 1.00 98.88 112 ARG A O 1
ATOM 824 N N . ALA A 1 113 ? 10.160 -6.443 -8.432 1.00 98.81 113 ALA A N 1
ATOM 825 C CA . ALA A 1 113 ? 10.392 -7.312 -9.570 1.00 98.81 113 ALA A CA 1
ATOM 826 C C . ALA A 1 113 ? 11.815 -7.886 -9.619 1.00 98.81 113 ALA A C 1
ATOM 828 O O . ALA A 1 113 ? 12.796 -7.137 -9.566 1.00 98.81 113 ALA A O 1
ATOM 829 N N . ASP A 1 114 ? 11.913 -9.208 -9.756 1.00 98.69 114 ASP A N 1
ATOM 830 C CA . ASP A 1 114 ? 13.161 -9.951 -9.988 1.00 98.69 114 ASP A CA 1
ATOM 831 C C . ASP A 1 114 ? 13.395 -10.306 -11.470 1.00 98.69 114 ASP A C 1
ATOM 833 O O . ASP A 1 114 ? 14.486 -10.735 -11.841 1.00 98.69 114 ASP A O 1
ATOM 837 N N . HIS A 1 115 ? 12.396 -10.084 -12.328 1.00 98.44 115 HIS A N 1
ATOM 838 C CA . HIS A 1 115 ? 12.451 -10.326 -13.770 1.00 98.44 115 HIS A CA 1
ATOM 839 C C . HIS A 1 115 ? 11.556 -9.338 -14.544 1.00 98.44 115 HIS A C 1
ATOM 841 O O . HIS A 1 115 ? 10.927 -8.455 -13.960 1.00 98.44 115 HIS A O 1
ATOM 847 N N . GLY A 1 116 ? 11.499 -9.488 -15.873 1.00 98.12 116 GLY A N 1
ATOM 848 C CA . GLY A 1 116 ? 10.766 -8.597 -16.780 1.00 98.12 116 GLY A CA 1
ATOM 849 C C . GLY A 1 116 ? 11.631 -7.445 -17.294 1.00 98.12 116 GLY A C 1
ATOM 850 O O . GLY A 1 116 ? 12.856 -7.557 -17.344 1.00 98.12 116 GLY A O 1
ATOM 851 N N . GLU A 1 117 ? 11.012 -6.333 -17.685 1.00 97.75 117 GLU A N 1
ATOM 852 C CA . GLU A 1 117 ? 11.735 -5.109 -18.053 1.00 97.75 117 GLU A CA 1
ATOM 853 C C . GLU A 1 117 ? 11.839 -4.142 -16.867 1.00 97.75 117 GLU A C 1
ATOM 855 O O . GLU A 1 117 ? 10.935 -4.047 -16.039 1.00 97.75 117 GLU A O 1
ATOM 860 N N . GLY A 1 118 ? 12.940 -3.389 -16.789 1.00 96.81 118 GLY A N 1
ATOM 861 C CA . GLY A 1 118 ? 13.115 -2.348 -15.771 1.00 96.81 118 GLY A CA 1
ATOM 862 C C . GLY A 1 118 ? 13.412 -2.852 -14.354 1.00 96.81 118 GLY A C 1
ATOM 863 O O . GLY A 1 118 ? 13.242 -2.092 -13.405 1.00 96.81 118 GLY A O 1
ATOM 864 N N . TRP A 1 119 ? 13.876 -4.094 -14.189 1.00 96.62 119 TRP A N 1
ATOM 865 C CA . TRP A 1 119 ? 14.409 -4.579 -12.912 1.00 96.62 119 TRP A CA 1
ATOM 866 C C . TRP A 1 119 ? 15.927 -4.357 -12.812 1.00 96.62 119 TRP A C 1
ATOM 868 O O . TRP A 1 119 ? 16.635 -4.236 -13.813 1.00 96.62 119 TRP A O 1
ATOM 878 N N . GLY A 1 120 ? 16.433 -4.255 -11.587 1.00 98.06 120 GLY A N 1
ATOM 879 C CA . GLY A 1 120 ? 17.853 -4.067 -11.298 1.00 98.06 120 GLY A CA 1
ATOM 880 C C . GLY A 1 120 ? 18.057 -3.410 -9.940 1.00 98.06 120 GLY A C 1
ATOM 881 O O . GLY A 1 120 ? 17.135 -2.805 -9.399 1.00 98.06 120 GLY A O 1
ATOM 882 N N . TRP A 1 121 ? 19.261 -3.518 -9.375 1.00 98.38 121 TRP A N 1
ATOM 883 C CA . TRP A 1 121 ? 19.543 -3.011 -8.024 1.00 98.38 121 TRP A CA 1
ATOM 884 C C . TRP A 1 121 ? 19.083 -1.556 -7.823 1.00 98.38 121 TRP A C 1
ATOM 886 O O . TRP A 1 121 ? 18.301 -1.283 -6.918 1.00 98.38 121 TRP A O 1
ATOM 896 N N . GLU A 1 122 ? 19.471 -0.658 -8.734 1.00 98.44 122 GLU A N 1
ATOM 897 C CA . GLU A 1 122 ? 19.035 0.745 -8.717 1.00 98.44 122 GLU A CA 1
ATOM 898 C C . GLU A 1 122 ? 17.812 1.025 -9.600 1.00 98.44 122 GLU A C 1
ATOM 900 O O . GLU A 1 122 ? 17.113 2.016 -9.382 1.00 98.44 122 GLU A O 1
ATOM 905 N N . THR A 1 123 ? 17.542 0.194 -10.610 1.00 98.38 123 THR A N 1
ATOM 906 C CA . THR A 1 123 ? 16.483 0.441 -11.604 1.00 98.38 123 THR A CA 1
ATOM 907 C C . THR A 1 123 ? 15.092 0.390 -10.981 1.00 98.38 123 THR A C 1
ATOM 909 O O . THR A 1 123 ? 14.310 1.317 -11.184 1.00 98.38 123 THR A O 1
ATOM 912 N N . ASN A 1 124 ? 14.818 -0.632 -10.166 1.00 98.75 124 ASN A N 1
ATOM 913 C CA . ASN A 1 124 ? 13.573 -0.782 -9.412 1.00 98.75 124 ASN A CA 1
ATOM 914 C C . ASN A 1 124 ? 13.831 -0.882 -7.907 1.00 98.75 124 ASN A C 1
ATOM 916 O O . ASN A 1 124 ? 13.307 -1.759 -7.216 1.00 98.75 124 ASN A O 1
ATOM 920 N N . ARG A 1 125 ? 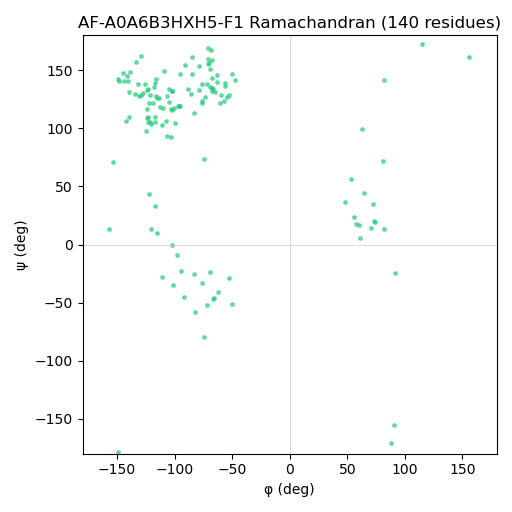14.723 -0.027 -7.398 1.00 98.88 125 ARG A N 1
ATOM 921 C CA . ARG A 1 125 ? 15.026 0.018 -5.969 1.00 98.88 125 ARG A CA 1
ATOM 922 C C . ARG A 1 125 ? 13.735 0.205 -5.162 1.00 98.88 125 ARG A C 1
ATOM 924 O O . ARG A 1 125 ? 12.975 1.139 -5.422 1.00 98.88 125 ARG A O 1
ATOM 931 N N . ALA A 1 126 ? 13.527 -0.691 -4.200 1.00 98.81 126 ALA A N 1
ATOM 932 C CA . ALA A 1 126 ? 12.464 -0.607 -3.213 1.00 98.81 126 ALA A CA 1
ATOM 933 C C . ALA A 1 126 ? 12.985 -1.092 -1.863 1.00 98.81 126 ALA A C 1
ATOM 935 O O . ALA A 1 126 ? 13.243 -2.282 -1.692 1.00 98.81 126 ALA A O 1
ATOM 936 N N . ASP A 1 127 ? 13.205 -0.154 -0.944 1.00 98.75 127 ASP A N 1
ATOM 937 C CA . ASP A 1 127 ? 13.974 -0.416 0.277 1.00 98.75 127 ASP A CA 1
ATOM 938 C C . ASP A 1 127 ? 13.170 -1.213 1.310 1.00 98.75 127 ASP A C 1
ATOM 940 O O . ASP A 1 127 ? 13.733 -2.030 2.037 1.00 98.75 127 ASP A O 1
ATOM 944 N N . TYR A 1 128 ? 11.853 -0.998 1.366 1.00 98.88 128 TYR A N 1
ATOM 945 C CA . TYR A 1 128 ? 10.971 -1.640 2.334 1.00 98.88 128 TYR A CA 1
ATOM 946 C C . TYR A 1 128 ? 9.701 -2.169 1.653 1.00 98.88 128 TYR A C 1
ATOM 948 O O . TYR A 1 128 ? 9.010 -1.449 0.929 1.00 98.88 128 TYR A O 1
ATOM 956 N N . GLY A 1 129 ? 9.372 -3.439 1.901 1.00 98.81 129 GLY A N 1
ATOM 957 C CA . GLY A 1 129 ? 8.118 -4.045 1.448 1.00 98.81 129 GLY A CA 1
ATOM 958 C C . GLY A 1 129 ? 6.948 -3.546 2.291 1.00 98.81 129 GLY A C 1
ATOM 959 O O . GLY A 1 129 ? 6.239 -2.622 1.896 1.00 98.81 129 GLY A O 1
ATOM 960 N N . VAL A 1 130 ? 6.797 -4.120 3.483 1.00 98.81 130 VAL A N 1
ATOM 961 C CA . VAL A 1 130 ? 5.733 -3.782 4.437 1.00 98.81 130 VAL A CA 1
ATOM 962 C C . VAL A 1 130 ? 6.336 -3.212 5.718 1.00 98.81 130 VAL A C 1
ATOM 964 O O . VAL A 1 130 ? 7.351 -3.710 6.206 1.00 98.81 130 VAL A O 1
ATOM 967 N N . ARG A 1 131 ? 5.707 -2.174 6.272 1.00 98.88 131 ARG A N 1
ATOM 968 C CA . ARG A 1 131 ? 5.948 -1.685 7.633 1.00 98.88 131 ARG A CA 1
ATOM 969 C C . ARG A 1 131 ? 4.638 -1.681 8.405 1.00 98.88 131 ARG A C 1
ATOM 971 O O . ARG A 1 131 ? 3.724 -0.947 8.041 1.00 98.88 131 ARG A O 1
ATOM 978 N N . VAL A 1 132 ? 4.574 -2.491 9.455 1.00 98.81 132 VAL A N 1
ATOM 979 C CA . VAL A 1 132 ? 3.444 -2.538 10.385 1.00 98.81 132 VAL A CA 1
ATOM 980 C C . VAL A 1 132 ? 3.854 -1.788 11.644 1.00 98.81 132 VAL A C 1
ATOM 982 O O . VAL A 1 132 ? 4.827 -2.167 12.293 1.00 98.81 132 VAL A O 1
ATOM 985 N N . ASN A 1 133 ? 3.153 -0.692 11.912 1.00 98.75 133 ASN A N 1
ATOM 986 C CA . ASN A 1 133 ? 3.334 0.154 13.086 1.00 98.75 133 ASN A CA 1
ATOM 987 C C . ASN A 1 133 ? 2.146 0.057 14.051 1.00 98.75 133 ASN A C 1
ATOM 989 O O . ASN A 1 133 ? 2.360 0.302 15.230 1.00 98.75 133 ASN A O 1
ATOM 993 N N . GLY A 1 134 ? 0.943 -0.246 13.544 1.00 98.50 134 GLY A N 1
ATOM 994 C CA . GLY A 1 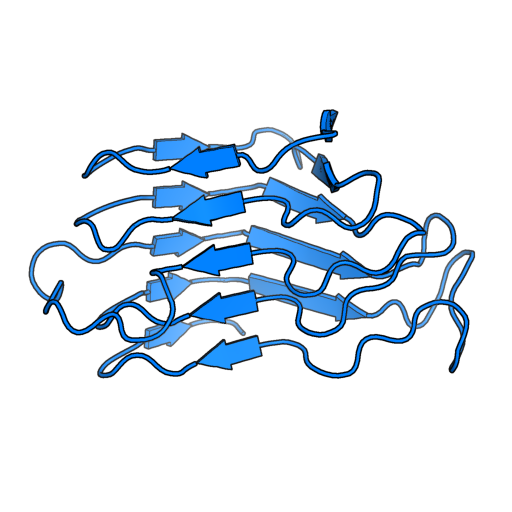134 ? -0.258 -0.410 14.365 1.00 98.50 134 GLY A CA 1
ATOM 995 C C . GLY A 1 134 ? -0.199 -1.659 15.241 1.00 98.50 134 GLY A C 1
ATOM 996 O O . GLY A 1 134 ? 0.445 -2.656 14.885 1.00 98.50 134 GLY A O 1
ATOM 997 N N . ASP A 1 135 ? -0.882 -1.588 16.373 1.00 98.75 135 ASP A N 1
ATOM 998 C CA . ASP A 1 135 ? -1.033 -2.673 17.330 1.00 98.75 135 ASP A CA 1
ATOM 999 C C . ASP A 1 135 ? -2.099 -3.680 16.848 1.00 98.75 135 ASP A C 1
ATOM 1001 O O . ASP A 1 135 ? -2.974 -3.368 16.041 1.00 98.75 135 ASP A O 1
ATOM 1005 N N . ASP A 1 136 ? -1.980 -4.938 17.285 1.00 98.69 136 ASP A N 1
ATOM 1006 C CA . ASP A 1 136 ? -2.956 -6.016 17.034 1.00 98.69 136 ASP A CA 1
ATOM 1007 C C . ASP A 1 136 ? -3.310 -6.301 15.552 1.00 98.69 136 ASP A C 1
ATOM 1009 O O . ASP A 1 136 ? -4.325 -6.919 15.227 1.00 98.69 136 ASP A O 1
ATOM 1013 N N . VAL A 1 137 ? -2.413 -5.944 14.628 1.00 98.81 137 VAL A N 1
ATOM 1014 C CA . VAL A 1 137 ? -2.540 -6.251 13.194 1.00 98.81 137 VAL A CA 1
ATOM 1015 C C . VAL A 1 137 ? -2.414 -7.756 12.927 1.00 98.81 137 VAL A C 1
ATOM 1017 O O . VAL A 1 137 ? -1.457 -8.414 13.348 1.00 98.81 137 VAL A O 1
ATOM 1020 N N . LEU A 1 138 ? -3.339 -8.299 12.131 1.00 98.88 138 LEU A N 1
ATOM 1021 C CA . LEU A 1 138 ? -3.329 -9.694 11.686 1.00 98.88 138 LEU A CA 1
ATOM 1022 C C . LEU A 1 138 ? -2.930 -9.788 10.212 1.00 98.88 138 LEU A C 1
ATOM 1024 O O . LEU A 1 138 ? -3.563 -9.176 9.358 1.00 98.88 138 LEU A O 1
ATOM 1028 N N . ALA A 1 139 ? -1.937 -10.624 9.901 1.00 98.75 139 ALA A N 1
ATOM 1029 C CA . ALA A 1 139 ? -1.577 -10.961 8.525 1.00 98.75 139 ALA A CA 1
ATOM 1030 C C . ALA A 1 139 ? -1.748 -12.465 8.244 1.00 98.75 139 ALA A C 1
ATOM 1032 O O . ALA A 1 139 ? -1.110 -13.299 8.892 1.00 98.75 139 ALA A O 1
ATOM 1033 N N . THR A 1 140 ? -2.567 -12.820 7.252 1.00 98.62 140 THR A N 1
ATOM 1034 C CA . THR A 1 140 ? -2.788 -14.197 6.782 1.00 98.62 140 THR A CA 1
ATOM 1035 C C . THR A 1 140 ? -2.473 -14.304 5.292 1.00 98.62 140 THR A C 1
ATOM 1037 O O . THR A 1 140 ? -3.233 -13.843 4.453 1.00 98.62 140 THR A O 1
ATOM 1040 N N . GLY A 1 141 ? -1.336 -14.919 4.944 1.00 97.69 141 GLY A N 1
ATOM 1041 C CA . GLY A 1 141 ? -0.855 -14.982 3.554 1.00 97.69 141 GLY A CA 1
ATOM 1042 C C . GLY A 1 141 ? -0.139 -13.697 3.123 1.00 97.69 141 GLY A C 1
ATOM 1043 O O . GLY A 1 141 ? -0.684 -12.914 2.347 1.00 97.69 141 GLY A O 1
ATOM 1044 N N . LEU A 1 142 ? 1.069 -13.492 3.660 1.00 91.31 142 LEU A N 1
ATOM 1045 C CA . LEU A 1 142 ? 1.936 -12.329 3.426 1.00 91.31 142 LEU A CA 1
ATOM 1046 C C . LEU A 1 142 ? 3.120 -12.667 2.510 1.00 91.31 142 LEU A C 1
ATOM 1048 O O . LEU A 1 142 ? 3.724 -13.744 2.730 1.00 91.31 142 LEU A O 1
#

Foldseek 3Di:
DEDAEEAEAEDAQAEDEDDPQAEYEYPPQYANYEYALHFAYEAYAYEYEADQHEHQENYEYHDAPADDDHQVGAYEAYNYEYEQDQAAHGHYQEYYEYAHAQYEYEAYYQDYDPHHYQHDCPRRDYNYRYHYNYYNYHYHHD

Solvent-accessible surface area (backbone atoms only — not comparable to full-atom values): 6826 Å² total; per-residue (Å²): 84,80,37,84,60,59,44,77,50,76,54,62,58,40,73,48,76,38,66,90,69,33,46,40,28,21,36,93,22,34,38,44,34,38,31,44,80,50,44,34,27,35,40,32,34,27,32,42,39,39,24,67,41,61,10,66,36,39,34,34,37,16,48,91,83,41,78,62,86,21,80,93,39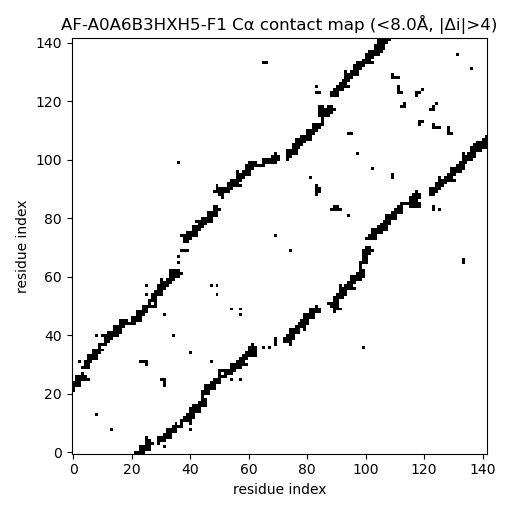,36,32,36,41,26,50,39,32,36,38,21,23,28,87,35,43,2,18,28,47,26,40,37,39,34,21,30,22,31,27,36,38,44,34,44,47,75,41,68,34,90,50,74,41,35,43,46,83,78,55,18,38,57,82,36,53,75,45,78,72,27,55,78,56,44,76,49,57,116

Secondary structure (DSSP, 8-state):
-EESS-EEE-STT-EEEEEEEEEEEESTT--SEEE-S-TT-EEEEEEEE--SSPEEEEEEES-TT-----TTS--EEEEEEEEESBBS---EEEEEEE-STT-EEEEEEEEE-SSSBS-STTTT-EEEEEEE-STT-EEE--

Nearest PDB structures (foldseek):
  4pew-assembly2_B  TM=1.004E+00  e=3.177E-16  Streptomyces sp. SirexAA-E
  4tyv-assembly2_B  TM=1.002E+00  e=6.912E-16  Streptomyces sp. SirexAA-E
  3t9g-assembly1_A  TM=3.488E-01  e=2.455E+00  Caldicellulosiruptor bescii
  6qi5-assembly1_S  TM=4.581E-01  e=4.816E+00  Lizard adenovirus 2
  4z05-assembly2_B  TM=1.980E-01  e=1.318E+00  Caldicellulosiruptor bescii DSM 6725

pLDDT: mean 98.61, std 0.8, range [91.31, 98.94]

Mean predicted aligned error: 1.81 Å

Radius of gyration: 14.21 Å; Cα contacts (8 Å, |Δi|>4): 456; chains: 1; bounding box: 37×28×36 Å

Sequence (142 aa):
YHIDRTIDVNRANTVVLGLGLATIIPDNGVTAMKVADVDGVKLAGFLIDAGPVNSTTLLEVGPQGASADHSVNPTTVQDVFIRIGGAGPGKATTSLVVNSDDVIIDHTWIWRADHGEGWGWETNRADYGVRVNGDDVLATGL